Protein AF-A0A0F0C7G7-F1 (afdb_monomer)

Radius of gyration: 11.87 Å; Cα contacts (8 Å, |Δi|>4): 120; chains: 1; bounding box: 28×15×39 Å

Sequence (57 aa):
MRNEYKAHHTALTRGYVSIKATEG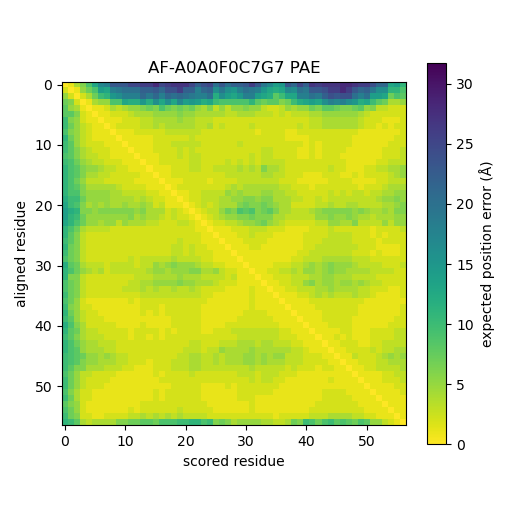IKEPYKGKFGEGYTIRSHNPNSTRYCYITYYVA

pLDDT: mean 93.13, std 10.45, range [42.41, 98.19]

Mean predicted aligned error: 3.69 Å

Structure (mmCIF, N/CA/C/O backbone):
data_AF-A0A0F0C7G7-F1
#
_entry.id   AF-A0A0F0C7G7-F1
#
loop_
_atom_site.group_PDB
_atom_site.id
_atom_site.type_symbol
_atom_site.label_atom_id
_atom_site.label_alt_id
_atom_site.label_comp_id
_atom_site.label_asym_id
_atom_site.label_entity_id
_atom_site.label_seq_id
_atom_site.pdbx_PDB_ins_code
_atom_site.Cartn_x
_atom_site.Cartn_y
_atom_site.Cartn_z
_atom_site.occupancy
_atom_site.B_iso_or_equiv
_atom_site.auth_seq_id
_atom_site.auth_comp_id
_atom_site.auth_asym_id
_atom_site.auth_atom_id
_atom_site.pdbx_PDB_model_num
ATOM 1 N N . MET A 1 1 ? -4.314 2.158 26.424 1.00 42.41 1 MET A N 1
ATOM 2 C CA . MET A 1 1 ? -4.516 1.115 25.395 1.00 42.41 1 MET A CA 1
ATOM 3 C C . MET A 1 1 ? -3.648 1.470 24.198 1.00 42.41 1 MET A C 1
ATOM 5 O O . MET A 1 1 ? -3.717 2.610 23.759 1.00 42.41 1 MET A O 1
ATOM 9 N N . ARG A 1 2 ? -2.781 0.569 23.713 1.00 50.84 2 ARG A N 1
ATOM 10 C CA . ARG A 1 2 ? -2.181 0.736 22.379 1.00 50.84 2 ARG A CA 1
ATOM 11 C C . ARG A 1 2 ? -3.313 0.482 21.387 1.00 50.84 2 ARG A C 1
ATOM 13 O O . ARG A 1 2 ? -3.817 -0.633 21.354 1.00 50.84 2 ARG A O 1
ATOM 20 N N . ASN A 1 3 ? -3.740 1.498 20.642 1.00 59.62 3 ASN A N 1
ATOM 21 C CA . ASN A 1 3 ? -4.596 1.256 19.485 1.00 59.62 3 ASN A CA 1
ATOM 22 C C . ASN A 1 3 ? -3.746 0.497 18.465 1.00 59.62 3 ASN A C 1
ATOM 24 O O . ASN A 1 3 ? -2.826 1.056 17.866 1.00 59.62 3 ASN A O 1
ATOM 28 N N . GLU A 1 4 ? -3.980 -0.806 18.359 1.00 84.56 4 GLU A N 1
ATOM 29 C CA . GLU A 1 4 ? -3.347 -1.638 17.347 1.00 84.56 4 GLU A CA 1
ATOM 30 C C . GLU A 1 4 ? -4.034 -1.372 16.015 1.00 84.56 4 GLU A C 1
ATOM 32 O O . GLU A 1 4 ? -5.175 -1.772 15.801 1.00 84.56 4 GLU A O 1
ATOM 37 N N . TYR A 1 5 ? -3.333 -0.687 15.114 1.00 90.94 5 TYR A N 1
ATOM 38 C CA . TYR A 1 5 ? -3.820 -0.500 13.755 1.00 90.94 5 TYR A CA 1
ATOM 39 C C . TYR A 1 5 ? -3.865 -1.845 13.027 1.00 90.94 5 TYR A C 1
ATOM 41 O O . TYR A 1 5 ? -2.833 -2.505 12.868 1.00 90.94 5 TYR A O 1
ATOM 49 N N . LYS A 1 6 ? -5.045 -2.236 12.547 1.00 93.56 6 LYS A N 1
ATOM 50 C CA . LYS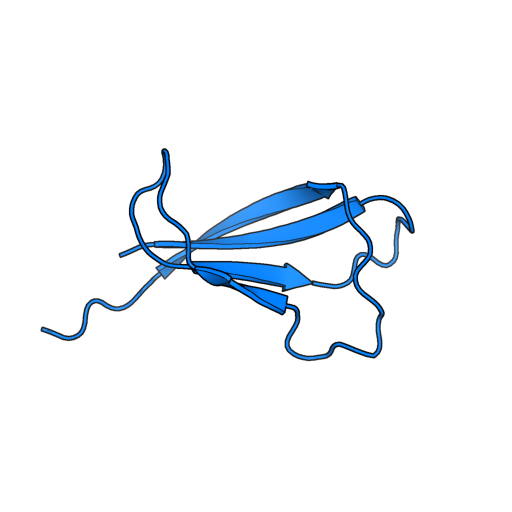 A 1 6 ? -5.254 -3.480 11.798 1.00 93.56 6 LYS A CA 1
ATOM 51 C C . LYS A 1 6 ? -5.261 -3.208 10.304 1.00 93.56 6 LYS A C 1
ATOM 53 O O . LYS A 1 6 ? -5.780 -2.188 9.851 1.00 93.56 6 LYS A O 1
ATOM 58 N N . ALA A 1 7 ? -4.696 -4.137 9.535 1.00 95.81 7 ALA A N 1
ATOM 59 C CA . ALA A 1 7 ? -4.795 -4.096 8.082 1.00 95.81 7 ALA A CA 1
ATOM 60 C C . ALA A 1 7 ? -6.273 -4.208 7.677 1.00 95.81 7 ALA A C 1
ATOM 62 O O . ALA A 1 7 ? -6.929 -5.198 7.990 1.00 95.81 7 ALA A O 1
ATOM 63 N N . HIS A 1 8 ? -6.791 -3.185 7.000 1.00 96.25 8 HIS A N 1
ATOM 64 C CA . HIS A 1 8 ? -8.180 -3.131 6.554 1.00 96.25 8 HIS A CA 1
ATOM 65 C C . HIS A 1 8 ? -8.333 -3.771 5.170 1.00 96.25 8 HIS A C 1
ATOM 67 O O . HIS A 1 8 ? -9.107 -4.702 4.990 1.00 96.25 8 HIS A O 1
ATOM 73 N N . HIS A 1 9 ? -7.588 -3.265 4.181 1.00 97.62 9 HIS A N 1
ATOM 74 C CA . HIS A 1 9 ? -7.579 -3.759 2.798 1.00 97.62 9 HIS A CA 1
ATOM 75 C C . HIS A 1 9 ? -6.432 -3.125 2.003 1.00 97.62 9 HIS A C 1
ATOM 77 O O . HIS A 1 9 ? -5.850 -2.116 2.421 1.00 97.62 9 HIS A O 1
ATOM 83 N N . THR A 1 10 ? -6.179 -3.682 0.821 1.00 97.81 10 THR A N 1
ATOM 84 C CA . THR A 1 10 ? -5.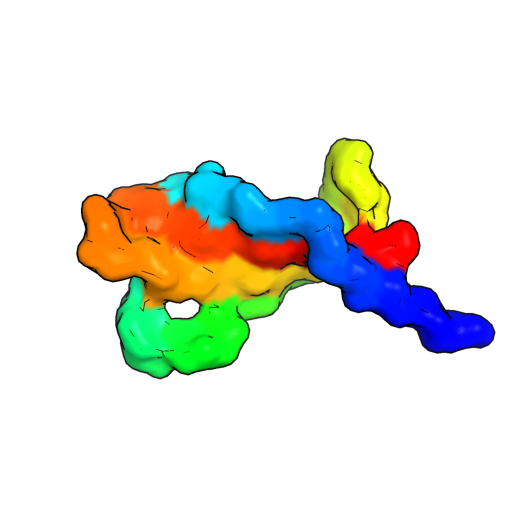266 -3.138 -0.186 1.00 97.81 10 THR A CA 1
ATOM 85 C C . THR A 1 10 ? -6.045 -2.745 -1.437 1.00 97.81 10 THR A C 1
ATOM 87 O O . THR A 1 10 ? -6.955 -3.456 -1.861 1.00 97.81 10 THR A O 1
ATOM 90 N N . ALA A 1 11 ? -5.687 -1.615 -2.038 1.00 97.69 11 ALA A N 1
ATOM 91 C CA . ALA A 1 11 ? -6.263 -1.116 -3.281 1.00 97.69 11 ALA A CA 1
ATOM 92 C C . ALA A 1 11 ? -5.166 -0.626 -4.238 1.00 97.69 11 ALA A C 1
ATOM 94 O O . ALA A 1 11 ? -3.998 -0.514 -3.864 1.00 97.69 11 ALA A O 1
ATOM 95 N N . LEU A 1 12 ? -5.544 -0.315 -5.478 1.00 97.94 12 LEU A N 1
ATOM 96 C CA . LEU A 1 12 ? -4.681 0.408 -6.412 1.00 97.94 12 LEU A CA 1
ATOM 97 C C . LEU A 1 12 ? -4.874 1.914 -6.238 1.00 97.94 12 LEU A C 1
ATOM 99 O O . LEU A 1 12 ? -6.001 2.400 -6.159 1.00 97.94 12 LEU A O 1
ATOM 103 N N . THR A 1 13 ? -3.774 2.658 -6.241 1.00 97.56 13 THR A N 1
ATOM 104 C CA . THR A 1 13 ? -3.786 4.123 -6.272 1.00 97.56 13 THR A CA 1
ATOM 105 C C . THR A 1 13 ? -2.814 4.645 -7.320 1.00 97.56 13 THR A C 1
ATOM 107 O O . THR A 1 13 ? -1.882 3.949 -7.726 1.00 97.56 13 THR A O 1
ATOM 110 N N . ARG A 1 14 ? -3.037 5.872 -7.796 1.00 97.56 14 ARG A N 1
ATOM 111 C CA . ARG A 1 14 ? -2.106 6.524 -8.722 1.00 97.56 14 ARG A CA 1
ATOM 112 C C . ARG A 1 14 ? -0.798 6.831 -8.004 1.00 97.56 14 ARG A C 1
ATOM 114 O O . ARG A 1 14 ? -0.799 7.365 -6.896 1.00 97.56 14 ARG A O 1
ATOM 121 N N . GLY A 1 15 ? 0.308 6.538 -8.670 1.00 95.88 15 GLY A N 1
ATOM 122 C CA . GLY A 1 15 ? 1.643 6.755 -8.138 1.00 95.88 15 GLY A CA 1
ATOM 123 C C . GLY A 1 15 ? 2.597 5.644 -8.543 1.00 95.88 15 GLY A C 1
ATOM 124 O O . GLY A 1 15 ? 2.186 4.556 -8.943 1.00 95.88 15 GLY A O 1
ATOM 125 N N . TYR A 1 16 ? 3.885 5.937 -8.425 1.00 95.62 16 TYR A N 1
ATOM 126 C CA . TYR A 1 16 ? 4.951 4.982 -8.670 1.00 95.62 16 TYR A CA 1
ATOM 127 C C . TYR A 1 16 ? 5.737 4.768 -7.380 1.00 95.62 16 TYR A C 1
ATOM 129 O O . TYR A 1 16 ? 6.180 5.727 -6.751 1.00 95.62 16 TYR A O 1
ATOM 137 N N . VAL A 1 17 ? 5.909 3.504 -6.997 1.00 96.50 17 VAL A N 1
ATOM 138 C CA . VAL A 1 17 ? 6.799 3.095 -5.908 1.00 96.50 17 VAL A CA 1
ATOM 139 C C . VAL A 1 17 ? 7.844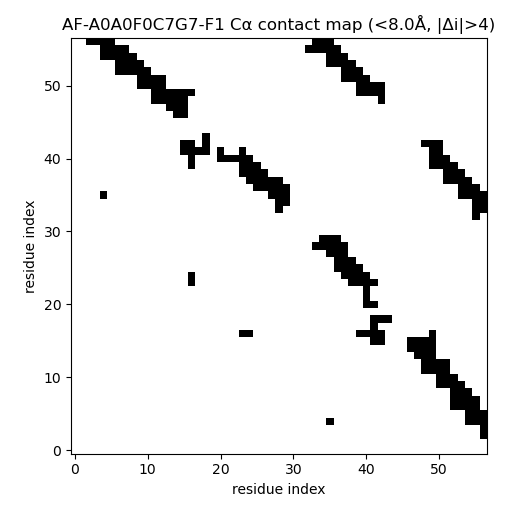 2.172 -6.516 1.00 96.50 17 VAL A C 1
ATOM 141 O O . VAL A 1 17 ? 7.505 1.170 -7.149 1.00 96.50 17 VAL A O 1
ATOM 144 N N . SER A 1 18 ? 9.113 2.541 -6.358 1.00 94.19 18 SER A N 1
ATOM 145 C CA . SER A 1 18 ? 10.243 1.756 -6.854 1.00 94.19 18 SER A CA 1
ATOM 146 C C . SER A 1 18 ? 10.331 0.415 -6.129 1.00 94.19 18 SER A C 1
ATOM 148 O O . SER A 1 18 ? 10.130 0.357 -4.920 1.00 94.19 18 SER A O 1
ATOM 150 N N . ILE A 1 19 ? 10.732 -0.641 -6.841 1.00 93.56 19 ILE A N 1
ATOM 151 C CA . ILE A 1 19 ? 11.032 -1.957 -6.251 1.00 93.56 19 ILE A CA 1
ATOM 152 C C . ILE A 1 19 ? 12.110 -1.889 -5.154 1.00 93.56 19 ILE A C 1
ATOM 154 O O . ILE A 1 19 ? 12.150 -2.733 -4.267 1.00 93.56 19 ILE A O 1
ATOM 158 N N . LYS A 1 20 ? 12.963 -0.855 -5.181 1.00 94.19 20 LYS A N 1
ATOM 159 C CA . LYS A 1 20 ? 13.995 -0.619 -4.160 1.00 94.19 20 LYS A CA 1
ATOM 160 C C . LYS A 1 20 ? 13.424 -0.129 -2.819 1.00 94.19 20 LYS A C 1
ATOM 162 O O . LYS A 1 20 ? 14.143 -0.147 -1.829 1.00 94.19 20 LYS A O 1
ATOM 167 N N . ALA A 1 21 ? 12.167 0.318 -2.777 1.00 91.06 21 ALA A N 1
ATOM 168 C CA . ALA A 1 21 ? 11.492 0.730 -1.548 1.00 91.06 21 ALA A CA 1
ATOM 169 C C . ALA A 1 21 ? 10.849 -0.491 -0.868 1.00 91.06 21 ALA A C 1
ATOM 171 O O . ALA A 1 21 ? 9.645 -0.718 -0.978 1.00 91.06 21 ALA A O 1
ATOM 172 N N . THR A 1 22 ? 11.670 -1.294 -0.191 1.00 87.75 22 THR A N 1
ATOM 173 C CA . THR A 1 22 ? 11.284 -2.586 0.406 1.00 87.75 22 THR A CA 1
ATOM 174 C C . THR A 1 22 ? 10.213 -2.473 1.488 1.00 87.75 22 THR A C 1
ATOM 176 O O . THR A 1 22 ? 9.346 -3.335 1.576 1.00 87.75 22 T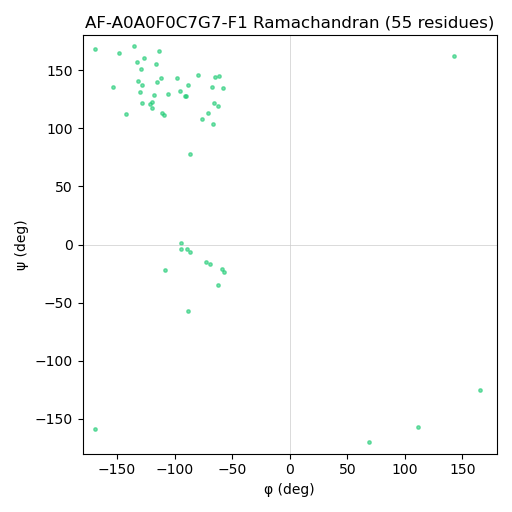HR A O 1
ATOM 179 N N . GLU A 1 23 ? 10.230 -1.401 2.277 1.00 89.75 23 GLU A N 1
ATOM 180 C CA . GLU A 1 23 ? 9.238 -1.154 3.338 1.00 89.75 23 GLU A CA 1
ATOM 181 C C . GLU A 1 23 ? 8.005 -0.378 2.839 1.00 89.75 23 GLU A C 1
ATOM 183 O O . GLU A 1 23 ? 7.044 -0.162 3.580 1.00 89.75 23 GLU A O 1
ATOM 188 N N . GLY A 1 24 ? 8.009 0.032 1.566 1.00 93.50 24 GLY A N 1
ATOM 189 C CA . GLY A 1 24 ? 7.019 0.946 1.013 1.00 93.50 24 GLY A CA 1
ATOM 190 C C . GLY A 1 24 ? 7.136 2.369 1.571 1.00 93.50 24 GLY A C 1
ATOM 191 O O . GLY A 1 24 ? 8.106 2.739 2.228 1.00 93.50 24 GLY A O 1
ATOM 192 N N . ILE A 1 25 ? 6.141 3.198 1.265 1.00 96.19 25 ILE A N 1
ATOM 193 C CA . ILE A 1 25 ? 6.044 4.585 1.733 1.00 96.19 25 ILE A CA 1
ATOM 194 C C . ILE A 1 25 ? 4.880 4.666 2.713 1.00 96.19 25 ILE A C 1
ATOM 196 O O . ILE A 1 25 ? 3.727 4.479 2.317 1.00 96.19 25 ILE A O 1
ATOM 200 N N . LYS A 1 26 ? 5.185 4.927 3.986 1.00 96.62 26 LYS A N 1
ATOM 201 C CA . LYS A 1 26 ? 4.187 5.059 5.049 1.00 96.62 26 LYS A CA 1
ATOM 202 C C . LYS A 1 26 ? 3.727 6.508 5.187 1.00 96.62 26 LYS A C 1
ATOM 204 O O . LYS A 1 26 ? 4.550 7.397 5.376 1.00 96.62 26 LYS A O 1
ATOM 209 N N . GLU A 1 27 ? 2.418 6.732 5.167 1.00 96.75 27 GLU A N 1
ATOM 210 C CA . GLU A 1 27 ? 1.811 8.064 5.307 1.00 96.75 27 GLU A CA 1
ATOM 211 C C . GLU A 1 27 ? 0.682 8.042 6.350 1.00 96.75 27 GLU A C 1
ATOM 213 O O . GLU A 1 27 ? -0.080 7.070 6.386 1.00 96.75 27 GLU A O 1
ATOM 218 N N . PRO A 1 28 ? 0.528 9.085 7.190 1.00 96.94 28 PRO A N 1
ATOM 219 C CA . PRO A 1 28 ? -0.606 9.189 8.105 1.00 96.94 28 PRO A CA 1
ATOM 220 C C . PRO A 1 28 ? -1.930 9.238 7.330 1.00 96.94 28 PRO A C 1
ATOM 222 O O . PRO A 1 28 ? -2.016 9.815 6.247 1.00 96.94 28 PRO A O 1
ATOM 225 N N . TYR A 1 29 ? -2.973 8.633 7.892 1.00 96.31 29 TYR A N 1
ATOM 226 C CA . TYR A 1 29 ? -4.285 8.513 7.268 1.00 96.31 29 TYR A CA 1
ATOM 227 C C . TYR A 1 29 ? -5.387 8.956 8.223 1.00 96.31 29 TYR A C 1
ATOM 229 O O . TYR A 1 29 ? -5.475 8.492 9.356 1.00 96.31 29 TYR A O 1
ATOM 237 N N . LYS A 1 30 ? -6.272 9.815 7.724 1.00 96.38 30 LYS A N 1
ATOM 238 C CA . LYS A 1 30 ? -7.535 10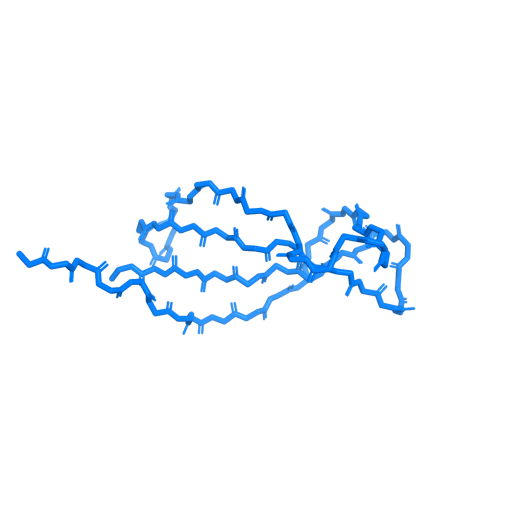.170 8.363 1.00 96.38 30 LYS A CA 1
ATOM 239 C C . LYS A 1 30 ? -8.572 10.332 7.268 1.00 96.38 30 LYS A C 1
ATOM 241 O O . LYS A 1 30 ? -8.456 11.225 6.431 1.00 96.38 30 LYS A O 1
ATOM 246 N N . GLY A 1 31 ? -9.550 9.438 7.226 1.00 95.25 31 GLY A N 1
ATOM 247 C CA . GLY A 1 31 ? -10.539 9.435 6.156 1.00 95.25 31 GLY A CA 1
ATOM 248 C C . GLY A 1 31 ? -11.716 8.511 6.425 1.00 95.25 31 GLY A C 1
ATOM 249 O O . GLY A 1 31 ? -11.999 8.147 7.561 1.00 95.25 31 GLY A O 1
ATOM 250 N N . LYS A 1 32 ? -12.413 8.125 5.352 1.00 95.31 32 LYS A N 1
ATOM 251 C CA . LYS A 1 32 ? -13.672 7.363 5.419 1.00 95.31 32 LYS A CA 1
ATOM 252 C C . LYS A 1 32 ? -13.586 6.009 6.138 1.00 95.31 32 LYS A C 1
ATOM 254 O O . LYS A 1 32 ? -14.616 5.492 6.544 1.00 95.31 32 LYS A O 1
ATOM 259 N N . PHE A 1 33 ? -12.391 5.427 6.251 1.00 93.62 33 PHE A N 1
ATOM 260 C CA . PHE A 1 33 ? -12.170 4.148 6.935 1.00 93.62 33 PHE A CA 1
ATOM 261 C C . PHE A 1 33 ? -11.749 4.313 8.405 1.00 93.62 33 PHE A C 1
ATOM 263 O O . PHE A 1 33 ? -11.489 3.316 9.066 1.00 93.62 33 PHE A O 1
ATOM 270 N N . GLY A 1 34 ? -11.648 5.550 8.901 1.00 94.38 34 GLY A N 1
ATOM 271 C CA . GLY A 1 34 ? -11.152 5.871 10.236 1.00 94.38 34 GLY A CA 1
ATOM 272 C C . GLY A 1 34 ? -9.801 6.587 10.215 1.00 94.38 34 GLY A C 1
ATOM 273 O O . GLY A 1 34 ? -9.422 7.231 9.229 1.00 94.38 34 GLY A O 1
ATOM 274 N N . GLU A 1 35 ? -9.080 6.480 11.327 1.00 95.81 35 GLU A N 1
ATOM 275 C CA . GLU A 1 35 ? -7.759 7.073 11.531 1.00 95.81 35 GLU A CA 1
ATOM 276 C C . GLU A 1 35 ? -6.687 5.983 11.633 1.00 95.81 35 GLU A C 1
ATOM 278 O O . GLU A 1 35 ? -6.917 4.906 12.185 1.00 95.81 35 GLU A O 1
ATOM 283 N N . GLY A 1 36 ? -5.506 6.264 11.089 1.00 96.06 36 GLY A N 1
ATOM 284 C CA . GLY A 1 36 ? -4.346 5.388 11.154 1.00 96.06 36 GLY A CA 1
ATOM 285 C C . GLY A 1 36 ? -3.273 5.783 10.153 1.00 96.06 36 GLY A C 1
ATOM 286 O O . GLY A 1 36 ? -2.807 6.922 10.152 1.00 96.06 36 GLY A O 1
ATOM 287 N N . TYR A 1 37 ? -2.846 4.851 9.307 1.00 96.94 37 TYR A N 1
ATOM 288 C CA . TYR A 1 37 ? -1.842 5.111 8.277 1.00 96.94 37 TYR A CA 1
ATOM 289 C C . T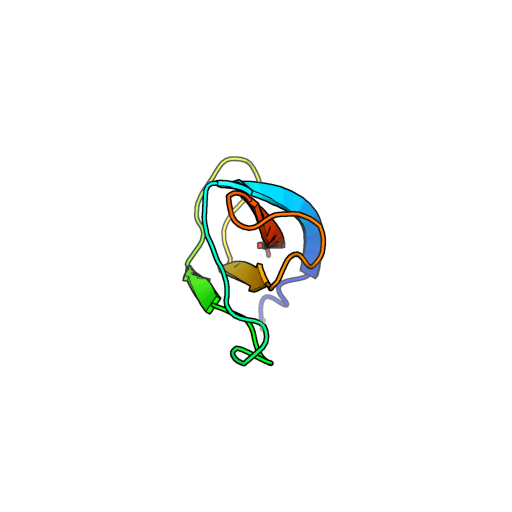YR A 1 37 ? -2.068 4.259 7.029 1.00 96.94 37 TYR A C 1
ATOM 291 O O . TYR A 1 37 ? -2.794 3.267 7.036 1.00 96.94 37 TYR A O 1
ATOM 299 N N . THR A 1 38 ? -1.418 4.642 5.938 1.00 97.69 38 THR A N 1
ATOM 300 C CA . THR A 1 38 ? -1.326 3.826 4.728 1.00 97.69 38 THR A CA 1
ATOM 301 C C . THR A 1 38 ? 0.115 3.434 4.453 1.00 97.69 38 THR A C 1
ATOM 303 O O . THR A 1 38 ? 1.038 4.123 4.885 1.00 97.69 38 THR A O 1
ATOM 306 N N . ILE A 1 39 ? 0.305 2.330 3.737 1.00 97.88 39 ILE A N 1
ATOM 307 C CA . ILE A 1 39 ? 1.589 1.952 3.145 1.00 97.88 39 ILE A CA 1
ATOM 308 C C . ILE A 1 39 ? 1.388 1.829 1.641 1.00 97.88 39 ILE A C 1
ATOM 310 O O . ILE A 1 39 ? 0.576 1.017 1.194 1.00 97.88 39 ILE A O 1
ATOM 314 N N . ARG A 1 40 ? 2.132 2.615 0.857 1.00 98.12 40 ARG A N 1
ATOM 315 C CA . ARG A 1 40 ? 2.211 2.444 -0.596 1.00 98.12 40 ARG A CA 1
ATOM 316 C C . ARG A 1 40 ? 3.367 1.520 -0.956 1.00 98.12 40 ARG A C 1
ATOM 318 O O . ARG A 1 40 ? 4.494 1.785 -0.551 1.00 98.12 40 ARG A O 1
ATOM 325 N N . SER A 1 41 ? 3.120 0.478 -1.740 1.00 97.69 41 SER A N 1
ATOM 326 C CA . SER A 1 41 ? 4.138 -0.507 -2.127 1.00 97.69 41 SER A CA 1
ATOM 327 C C . SER A 1 41 ? 4.236 -0.691 -3.642 1.00 97.69 41 SER A C 1
ATOM 329 O O . SER A 1 41 ? 3.347 -0.301 -4.405 1.00 97.69 41 SER A O 1
ATOM 331 N N . HIS A 1 42 ? 5.369 -1.240 -4.085 1.00 97.44 42 HIS A N 1
ATOM 332 C CA . HIS A 1 42 ? 5.662 -1.457 -5.498 1.00 97.44 42 HIS A CA 1
ATOM 333 C C . HIS A 1 42 ? 4.603 -2.341 -6.171 1.00 97.44 42 HIS A C 1
ATOM 335 O O . HIS A 1 42 ? 4.230 -3.390 -5.651 1.00 97.44 42 HIS A O 1
ATOM 341 N N . ASN A 1 43 ? 4.162 -1.928 -7.360 1.00 97.00 43 ASN A N 1
ATOM 342 C CA . ASN A 1 43 ? 3.324 -2.738 -8.232 1.00 97.00 43 ASN A CA 1
ATOM 343 C C . ASN A 1 43 ? 4.146 -3.186 -9.454 1.00 97.00 43 ASN A C 1
ATOM 345 O O . ASN A 1 43 ? 4.458 -2.346 -10.301 1.00 97.00 43 ASN A O 1
ATOM 349 N N . PRO A 1 44 ? 4.458 -4.485 -9.596 1.00 95.38 44 PRO A N 1
ATOM 350 C CA . PRO A 1 44 ? 5.255 -4.979 -10.720 1.00 95.38 44 PRO A CA 1
ATOM 351 C C . PRO A 1 44 ? 4.515 -4.898 -12.063 1.00 95.38 44 PRO A C 1
ATOM 353 O O . PRO A 1 44 ? 5.143 -4.935 -13.115 1.00 95.38 44 PRO A O 1
ATOM 356 N N . ASN A 1 45 ? 3.187 -4.742 -12.041 1.00 96.19 45 ASN A N 1
ATOM 357 C CA . ASN A 1 45 ? 2.345 -4.740 -13.237 1.00 96.19 45 ASN A CA 1
ATOM 358 C C . ASN A 1 45 ? 2.064 -3.331 -13.780 1.00 96.19 45 ASN A C 1
ATOM 360 O O . ASN A 1 45 ? 1.370 -3.180 -14.786 1.00 96.19 45 ASN A O 1
ATOM 364 N N . SER A 1 46 ? 2.527 -2.271 -13.108 1.00 94.31 46 SER A N 1
ATOM 365 C CA . SER A 1 46 ? 2.264 -0.904 -13.550 1.00 94.31 46 SER A CA 1
ATOM 366 C C . SER A 1 46 ? 3.326 0.079 -13.088 1.00 94.31 46 SER A C 1
ATOM 368 O O . SER A 1 46 ? 3.667 0.153 -11.915 1.00 94.31 46 SER A O 1
ATOM 370 N N . THR A 1 47 ? 3.756 0.941 -14.003 1.00 94.81 47 THR A N 1
ATOM 371 C CA . THR A 1 47 ? 4.583 2.112 -13.684 1.00 94.81 47 THR A CA 1
ATOM 372 C C . THR A 1 47 ? 3.752 3.339 -13.296 1.00 94.81 47 THR A C 1
ATOM 374 O O . THR A 1 47 ? 4.312 4.354 -12.894 1.00 94.81 47 THR A O 1
ATOM 377 N N . ARG A 1 48 ? 2.416 3.270 -13.416 1.00 96.25 48 ARG A N 1
ATOM 378 C CA . ARG A 1 48 ? 1.491 4.398 -13.172 1.00 96.25 48 ARG A CA 1
ATOM 379 C C . ARG A 1 48 ? 0.671 4.255 -11.890 1.00 96.25 48 ARG A C 1
ATOM 381 O O . ARG A 1 48 ? 0.149 5.252 -11.387 1.00 96.25 48 ARG A O 1
ATOM 388 N N . TYR A 1 49 ? 0.519 3.028 -11.406 1.00 97.75 49 TYR A N 1
ATOM 389 C CA . TYR A 1 49 ? -0.271 2.705 -10.225 1.00 97.75 49 TYR A CA 1
ATOM 390 C C . TYR A 1 49 ? 0.556 1.875 -9.260 1.00 97.75 49 TYR A C 1
ATOM 392 O O . TYR A 1 4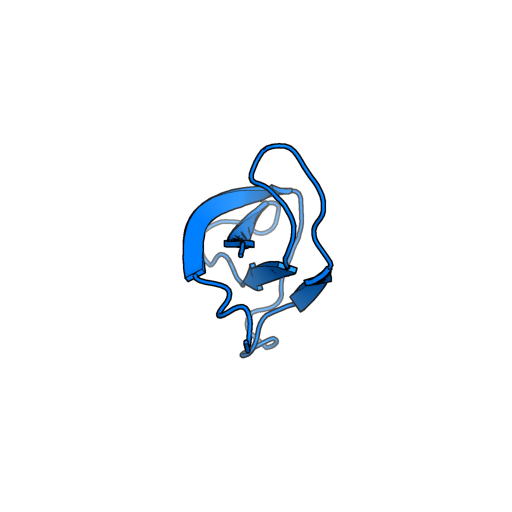9 ? 1.197 0.919 -9.682 1.00 97.75 49 TYR A O 1
ATOM 400 N N . CYS A 1 50 ? 0.465 2.183 -7.974 1.00 97.62 50 CYS A N 1
ATOM 401 C CA . CYS A 1 50 ? 1.050 1.403 -6.895 1.00 97.62 50 CYS A CA 1
ATOM 402 C C . CYS A 1 50 ? -0.053 0.785 -6.029 1.00 97.62 50 CYS A C 1
ATOM 404 O O . CYS A 1 50 ? -1.229 1.155 -6.130 1.00 97.62 50 CYS A O 1
ATOM 406 N N . TYR A 1 51 ? 0.320 -0.174 -5.187 1.00 98.06 51 TYR A N 1
ATOM 407 C CA . TYR A 1 51 ? -0.595 -0.676 -4.169 1.00 98.06 51 TYR A CA 1
ATOM 408 C C . TYR A 1 51 ? -0.625 0.290 -2.993 1.00 98.06 51 TYR A C 1
ATOM 410 O O . TYR A 1 51 ? 0.396 0.882 -2.654 1.00 98.06 51 TYR A O 1
ATOM 418 N N . ILE A 1 52 ? -1.785 0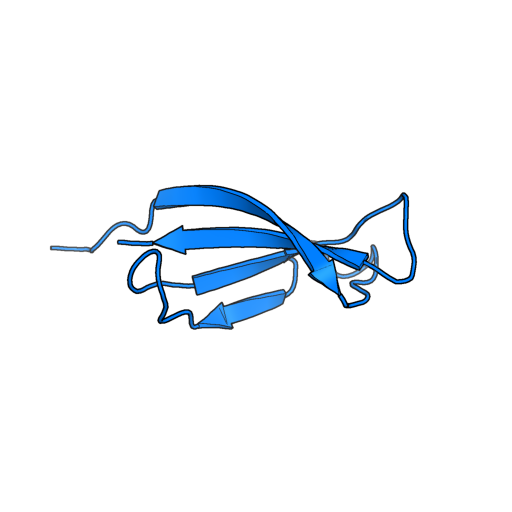.431 -2.361 1.00 98.19 52 ILE A N 1
ATOM 419 C CA . ILE A 1 52 ? -1.961 1.146 -1.101 1.00 98.19 52 ILE A CA 1
ATOM 420 C C . ILE A 1 52 ? -2.705 0.246 -0.121 1.00 98.19 52 ILE A C 1
ATOM 422 O O . ILE A 1 52 ? -3.814 -0.203 -0.404 1.00 98.19 52 ILE A O 1
ATOM 426 N N . THR A 1 53 ? -2.092 -0.028 1.024 1.00 98.00 53 THR A N 1
ATOM 427 C CA . THR A 1 53 ? -2.696 -0.801 2.114 1.00 98.00 53 THR A CA 1
ATOM 428 C C . THR A 1 53 ? -3.071 0.139 3.245 1.00 98.00 53 THR A C 1
ATOM 430 O O . THR A 1 53 ? -2.242 0.934 3.687 1.00 98.00 53 THR A O 1
ATOM 433 N N . TYR A 1 54 ? -4.313 0.050 3.713 1.00 97.69 54 TYR A N 1
ATOM 434 C CA . TYR A 1 54 ? -4.834 0.867 4.808 1.00 97.69 54 TYR A CA 1
ATOM 435 C C . TYR A 1 54 ? -4.717 0.121 6.134 1.00 97.69 54 TYR A C 1
ATOM 437 O O . TYR A 1 54 ? -5.149 -1.028 6.233 1.00 97.69 54 TYR A O 1
ATOM 445 N N . TYR A 1 55 ? -4.193 0.802 7.150 1.00 96.56 55 TYR A N 1
ATOM 446 C CA . TYR A 1 55 ? -4.139 0.347 8.533 1.00 96.56 55 TYR A CA 1
ATOM 447 C C . TYR A 1 55 ? -4.912 1.339 9.398 1.00 96.56 55 TYR A C 1
ATOM 449 O O . TYR A 1 55 ? -4.540 2.510 9.468 1.00 96.56 55 TYR A O 1
ATOM 457 N N . VAL A 1 56 ? -5.989 0.889 10.032 1.00 95.69 56 VAL A N 1
ATOM 458 C CA . VAL A 1 56 ? -6.910 1.743 10.807 1.00 95.69 56 VAL A CA 1
ATOM 459 C C . VAL A 1 56 ? -7.131 1.160 12.203 1.00 95.69 56 VAL A C 1
ATOM 461 O O . VAL A 1 56 ? -6.935 -0.043 12.394 1.00 95.69 56 VAL A O 1
ATOM 464 N N . ALA A 1 57 ? -7.402 2.035 13.177 1.00 87.62 57 ALA A N 1
ATOM 465 C CA . ALA A 1 57 ? -7.590 1.679 14.588 1.00 87.62 57 ALA A CA 1
ATOM 466 C C . ALA A 1 57 ? -8.959 1.044 14.850 1.00 87.62 57 ALA A C 1
ATOM 468 O O . ALA A 1 57 ? -9.922 1.413 14.140 1.00 87.62 57 ALA A O 1
#

Foldseek 3Di:
DPPFFDWDDKDKDFDADDPVPVQADKDWDDDDVHGDIKGWAHDPVDRGITMIIDTHD

Solvent-accessible surface area (backbone atoms only — not comparable to full-atom values): 3315 Å² total; per-residue (Å²): 131,84,78,68,59,41,81,74,54,72,46,82,40,83,40,72,43,57,78,84,45,81,86,37,50,76,44,85,35,76,56,99,83,46,47,46,32,34,35,37,30,52,33,95,89,38,81,61,35,14,35,36,34,38,27,26,95

Secondary structure (DSSP, 8-state):
----PEEEEEEEEES---TT-TT-EEEEEEETTEEEEEEEE--TT-SSEEEEEEEE-